Protein AF-A0A2H6MWJ1-F1 (afdb_monomer)

pLDDT: mean 87.72, std 8.12, range [41.75, 96.56]

Sequence (130 aa):
YILSAMDCLRYEMRRHDVKVCIVEPGNFIAGTSLYSPERIQSIADKMWDELPEIVRRDYGRKYFDEQIAKMESYCTSGSSDTSPVVESIGHALTSTTPYTRYHPMDYYWWLRMQVMTHMPAAISDRLYIY

Mean predicted aligned error: 6.6 Å

Foldseek 3Di:
DVVVVLVVVQVVCVVVVDHGAAEAEDQQLQQDVPDDLVNLVVVLVVVLVPDDPVVCVVCHPVNSVVVSVVVVVSNNPGDSDCVLRVVLVVCQVPPPDRDNYHYSDDPVVVVVVVCLVPPPPVVNVVVVVD

Secondary structure (DSSP, 8-state):
-HHHHHHHHHHHHGGGT----EE-----GGGSTT--HHHHHHHHHHHHHHS-HHHHHHHHHHHHHHHHHHHHHHHHSS-S--HHHHHHHHHHHH-SS--SEE--S-HHHHHHHHHHHHS-HHHHHHHH--

Organism: NCBI:txid3147026

Nearest PDB structures (foldseek):
  1iol-assembly1_A-2  TM=6.781E-01  e=1.101E-01  Homo sapiens
  1fds-assembly1_A-2  TM=6.754E-01  e=1.172E-01  Homo sapiens
  3klp-assembly1_X-2  TM=6.942E-01  e=1.704E-01  Homo sapiens
  3km0-assem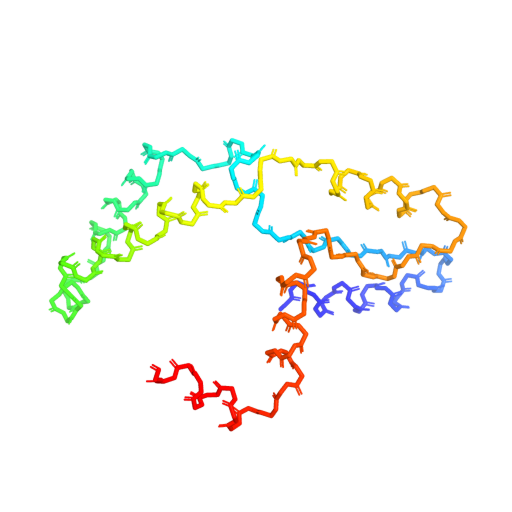bly1_B  TM=3.961E-01  e=8.103E-01  Homo sapiens
  1fdu-assembly1_A  TM=6.212E-01  e=5.265E+00  Homo sapiens

Radius of gyration: 19.41 Å; Cα contacts (8 Å, |Δi|>4): 95; chains: 1; bounding box: 40×38×50 Å

Solvent-accessible surface area (backbone atoms only — not comparable to full-atom values): 7594 Å² total; per-residue (Å²): 111,69,67,63,50,52,54,52,48,33,61,64,32,48,83,71,78,42,87,58,65,46,78,52,66,53,62,42,45,48,47,35,91,84,72,47,72,67,58,52,50,56,49,50,54,50,51,59,74,70,49,54,69,70,56,47,65,74,61,34,68,68,54,51,52,55,52,50,54,51,51,55,51,53,42,65,70,25,41,55,75,56,60,55,52,54,51,48,52,50,43,54,73,69,45,96,76,47,61,60,66,41,66,39,53,58,68,68,59,51,50,51,50,52,50,63,72,71,44,59,64,78,59,50,52,58,66,70,78,106

Structure (mmCIF, N/CA/C/O backbone):
data_AF-A0A2H6MWJ1-F1
#
_entry.id   AF-A0A2H6MWJ1-F1
#
loop_
_atom_site.group_PDB
_atom_site.id
_atom_site.type_symbol
_atom_site.label_atom_id
_atom_site.label_alt_id
_atom_site.label_comp_id
_atom_site.label_asym_id
_atom_site.label_entity_id
_atom_site.label_seq_id
_atom_site.pdbx_PDB_ins_code
_atom_site.Cartn_x
_atom_site.Cartn_y
_atom_site.Cartn_z
_atom_site.occupancy
_atom_site.B_iso_or_equiv
_atom_site.auth_seq_id
_atom_site.auth_comp_id
_atom_site.auth_asym_id
_atom_site.auth_atom_id
_atom_site.pdbx_PDB_model_num
ATOM 1 N N . TYR A 1 1 ? -7.430 -10.692 -2.825 1.00 63.06 1 TYR A N 1
ATOM 2 C CA . TYR A 1 1 ? -8.225 -10.601 -4.067 1.00 63.06 1 TYR A CA 1
ATOM 3 C C . TYR A 1 1 ? -7.529 -9.814 -5.173 1.00 63.06 1 TYR A C 1
ATOM 5 O O . TYR A 1 1 ? -7.380 -10.367 -6.252 1.00 63.06 1 TYR A O 1
ATOM 13 N N . ILE A 1 2 ? -7.061 -8.579 -4.942 1.00 82.31 2 ILE A N 1
ATOM 14 C CA . ILE A 1 2 ? -6.393 -7.786 -5.998 1.00 82.31 2 ILE A CA 1
ATOM 15 C C . ILE A 1 2 ? -5.084 -8.444 -6.466 1.00 82.31 2 ILE A C 1
ATOM 17 O O . ILE A 1 2 ? -4.917 -8.673 -7.658 1.00 82.31 2 ILE A O 1
ATOM 21 N N . LEU A 1 3 ? -4.194 -8.831 -5.544 1.00 84.19 3 LEU A N 1
ATOM 22 C CA . LEU A 1 3 ? -2.898 -9.434 -5.901 1.00 84.19 3 LEU A CA 1
ATOM 23 C C . LEU A 1 3 ? -3.038 -10.751 -6.663 1.00 84.19 3 LEU A C 1
ATOM 25 O O . LEU A 1 3 ? -2.417 -10.926 -7.704 1.00 84.19 3 LEU A O 1
ATOM 29 N N . SER A 1 4 ? -3.928 -11.627 -6.198 1.00 85.25 4 SER A N 1
ATOM 30 C CA . SER A 1 4 ? -4.251 -12.878 -6.886 1.00 85.25 4 SER A CA 1
ATOM 31 C C . SER A 1 4 ? -4.833 -12.639 -8.284 1.00 85.25 4 SER A C 1
ATOM 33 O O . SER A 1 4 ? -4.501 -13.367 -9.212 1.00 85.25 4 SER A O 1
ATOM 35 N N . ALA A 1 5 ? -5.668 -11.608 -8.464 1.00 89.25 5 ALA A N 1
ATOM 36 C CA . ALA A 1 5 ? -6.214 -11.262 -9.776 1.00 89.25 5 ALA A CA 1
ATOM 37 C C . ALA A 1 5 ? -5.131 -10.721 -10.725 1.00 89.25 5 ALA A C 1
ATOM 39 O O . ALA A 1 5 ? -5.108 -11.089 -11.897 1.00 89.25 5 ALA A O 1
ATOM 40 N N . M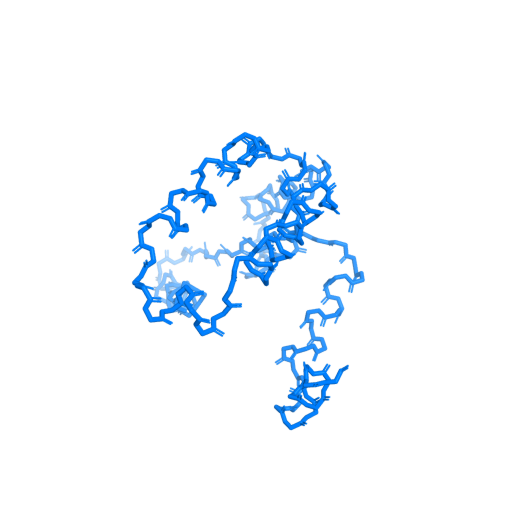ET A 1 6 ? -4.207 -9.896 -10.222 1.00 91.56 6 MET A N 1
ATOM 41 C CA . MET A 1 6 ? -3.063 -9.411 -11.002 1.00 91.56 6 MET A CA 1
ATOM 42 C C . MET A 1 6 ? -2.114 -10.547 -11.400 1.00 91.56 6 MET A C 1
ATOM 44 O O . MET A 1 6 ? -1.596 -10.550 -12.516 1.00 91.56 6 MET A O 1
ATOM 48 N N . ASP A 1 7 ? -1.924 -11.540 -10.528 1.00 90.50 7 ASP A N 1
ATOM 49 C CA . ASP A 1 7 ? -1.143 -12.734 -10.852 1.00 90.50 7 ASP A CA 1
ATOM 50 C C . ASP A 1 7 ? -1.781 -13.537 -11.992 1.00 90.50 7 ASP A C 1
ATOM 52 O O . ASP A 1 7 ? -1.079 -13.912 -12.932 1.00 90.50 7 ASP A O 1
ATOM 56 N N . CYS A 1 8 ? -3.102 -13.745 -11.961 1.00 92.88 8 CYS A N 1
ATOM 57 C CA . CYS A 1 8 ? -3.828 -14.370 -13.071 1.00 92.88 8 CYS A CA 1
ATOM 58 C C . CYS A 1 8 ? -3.673 -13.564 -14.367 1.00 92.88 8 CYS A C 1
ATOM 60 O O . CYS A 1 8 ? -3.271 -14.117 -15.392 1.00 92.88 8 CYS A O 1
ATOM 62 N N . LEU A 1 9 ? -3.902 -12.248 -14.306 1.00 93.56 9 LEU A N 1
ATOM 63 C CA . LEU A 1 9 ? -3.786 -11.355 -15.458 1.00 93.56 9 LEU A CA 1
ATOM 64 C C . LEU A 1 9 ? -2.389 -11.423 -16.088 1.00 93.56 9 LEU A C 1
ATOM 66 O O . LEU A 1 9 ? -2.254 -11.462 -17.307 1.00 93.56 9 LEU A O 1
ATOM 70 N N . ARG A 1 10 ? -1.334 -11.500 -15.274 1.00 93.88 10 ARG A N 1
ATOM 71 C CA . ARG A 1 10 ? 0.040 -11.648 -15.765 1.00 93.88 10 ARG A CA 1
ATOM 72 C C . ARG A 1 10 ? 0.237 -12.925 -16.578 1.00 93.88 10 ARG A C 1
ATOM 74 O O . ARG A 1 10 ? 0.925 -12.891 -17.598 1.00 93.88 10 ARG A O 1
ATOM 81 N N . TYR A 1 11 ? -0.338 -14.045 -16.141 1.00 93.06 11 TYR A N 1
ATOM 82 C CA . TYR A 1 11 ? -0.265 -15.296 -16.897 1.00 93.06 11 TYR A CA 1
ATOM 83 C C . TYR A 1 11 ? -1.063 -15.220 -18.201 1.00 93.06 11 TYR A C 1
ATOM 85 O O . TYR A 1 11 ? -0.565 -15.656 -19.239 1.00 93.06 11 TYR A O 1
ATOM 93 N N . GLU A 1 12 ? -2.253 -14.622 -18.170 1.00 95.25 12 GLU A N 1
ATOM 94 C CA . GLU A 1 12 ? -3.102 -14.463 -19.354 1.00 95.25 12 GLU A CA 1
ATOM 95 C C . GLU A 1 12 ? -2.474 -13.548 -20.410 1.00 95.25 12 GLU A C 1
ATOM 97 O O . GLU A 1 12 ? -2.482 -13.872 -21.597 1.00 95.25 12 GLU A O 1
ATOM 102 N N . MET A 1 13 ? -1.876 -12.433 -19.990 1.00 96.19 13 MET A N 1
ATOM 103 C CA . MET A 1 13 ? -1.289 -11.433 -20.886 1.00 96.19 13 MET A CA 1
ATOM 104 C C . MET A 1 13 ? 0.049 -11.869 -21.489 1.00 96.19 13 MET A C 1
ATOM 106 O O . MET A 1 13 ? 0.440 -11.371 -22.546 1.00 96.19 13 MET A O 1
ATOM 110 N N . ARG A 1 14 ? 0.715 -12.869 -20.894 1.00 92.25 14 ARG A N 1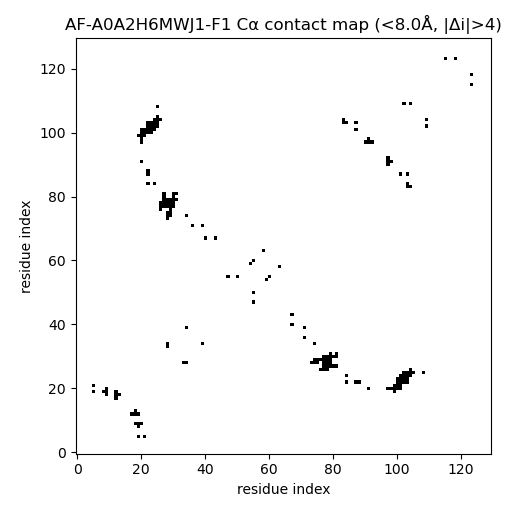
ATOM 111 C CA . ARG A 1 14 ? 1.986 -13.411 -21.397 1.00 92.25 14 ARG A CA 1
ATOM 112 C C . ARG A 1 14 ? 1.889 -13.910 -22.840 1.00 92.25 14 ARG A C 1
ATOM 114 O O . ARG A 1 14 ? 2.841 -13.762 -23.597 1.00 92.25 14 ARG A O 1
ATOM 121 N N . ARG A 1 15 ? 0.742 -14.473 -23.241 1.00 93.88 15 ARG A N 1
ATOM 122 C CA . ARG A 1 15 ? 0.511 -14.952 -24.620 1.00 93.88 15 ARG A CA 1
ATOM 123 C C . ARG A 1 15 ? 0.423 -13.820 -25.650 1.00 93.88 15 ARG A C 1
ATOM 125 O O . ARG A 1 15 ? 0.543 -14.075 -26.841 1.00 93.88 15 ARG A O 1
ATOM 132 N N . HIS A 1 16 ? 0.184 -12.595 -25.187 1.00 94.69 16 HIS A N 1
ATOM 133 C CA . HIS A 1 16 ? 0.082 -11.389 -26.005 1.00 94.69 16 HIS A CA 1
ATOM 134 C C . HIS A 1 16 ? 1.376 -10.561 -25.987 1.00 94.69 16 HIS A C 1
ATOM 136 O O . HIS A 1 16 ? 1.358 -9.422 -26.436 1.00 94.69 16 HIS A O 1
ATOM 142 N N . ASP A 1 17 ? 2.471 -11.109 -25.444 1.00 92.44 17 ASP A N 1
ATOM 143 C CA . ASP A 1 17 ? 3.747 -10.406 -25.232 1.00 92.44 17 ASP A CA 1
ATOM 144 C C . ASP A 1 17 ? 3.620 -9.128 -24.375 1.00 92.44 17 ASP A C 1
ATOM 146 O O . ASP A 1 17 ? 4.440 -8.214 -24.421 1.00 92.44 17 ASP A O 1
ATOM 150 N N . VAL A 1 18 ? 2.578 -9.067 -23.538 1.00 93.75 18 VAL A N 1
ATOM 151 C CA . VAL A 1 18 ? 2.345 -7.952 -22.619 1.00 93.75 18 VAL A CA 1
ATOM 152 C C . VAL A 1 18 ? 2.859 -8.322 -21.231 1.00 93.75 18 VAL A C 1
ATOM 154 O O . VAL A 1 18 ? 2.453 -9.324 -20.636 1.00 93.75 18 VAL A O 1
ATOM 157 N N . LYS A 1 19 ? 3.748 -7.483 -20.691 1.00 93.44 19 LYS A N 1
ATOM 158 C CA . LYS A 1 19 ? 4.293 -7.619 -19.335 1.00 93.44 19 LYS A CA 1
ATOM 159 C C . LYS A 1 19 ? 3.401 -6.883 -18.339 1.00 93.44 19 LYS A C 1
ATOM 161 O O . LYS A 1 19 ? 3.100 -5.709 -18.521 1.00 93.44 19 LYS A O 1
ATOM 166 N N . VAL A 1 20 ? 3.021 -7.569 -17.266 1.00 94.19 20 VAL A N 1
ATOM 167 C CA . VAL A 1 20 ? 2.257 -6.997 -16.149 1.00 94.19 20 VAL A CA 1
ATOM 168 C C . VAL A 1 20 ? 3.176 -6.915 -14.935 1.00 94.19 20 VAL A C 1
ATOM 170 O O . VAL A 1 20 ? 3.766 -7.924 -14.543 1.00 94.19 20 VAL A O 1
ATOM 173 N N . CYS A 1 21 ? 3.286 -5.721 -14.355 1.00 93.81 21 CYS A N 1
ATOM 174 C CA . CYS A 1 21 ? 4.077 -5.447 -13.158 1.00 93.81 21 CYS A CA 1
ATOM 175 C C . CYS A 1 21 ? 3.159 -4.912 -12.057 1.00 93.81 21 CYS A C 1
ATOM 177 O O . CYS A 1 21 ? 2.236 -4.150 -12.340 1.00 93.81 21 CYS A O 1
ATOM 179 N N . ILE A 1 22 ? 3.422 -5.289 -10.809 1.00 94.38 22 ILE A N 1
ATOM 180 C CA . ILE A 1 22 ? 2.683 -4.810 -9.639 1.00 94.38 22 ILE A CA 1
ATOM 181 C C . ILE A 1 22 ? 3.618 -3.911 -8.830 1.00 94.38 22 ILE A C 1
ATOM 183 O O . ILE A 1 22 ? 4.746 -4.304 -8.540 1.00 94.38 22 ILE A O 1
ATOM 187 N N . VAL A 1 23 ? 3.161 -2.712 -8.472 1.00 93.44 23 VAL A N 1
ATOM 188 C CA . VAL A 1 23 ? 3.885 -1.802 -7.577 1.00 93.44 23 VAL A CA 1
ATOM 189 C C . VAL A 1 23 ? 3.117 -1.732 -6.265 1.00 93.44 23 VAL A C 1
ATOM 191 O O . VAL A 1 23 ? 1.987 -1.251 -6.235 1.00 93.44 23 VAL A O 1
ATOM 194 N N . GLU A 1 24 ? 3.725 -2.243 -5.198 1.00 92.00 24 GLU A N 1
ATOM 195 C CA . GLU A 1 24 ? 3.128 -2.367 -3.867 1.00 92.00 24 GLU A CA 1
ATOM 196 C C . GLU A 1 24 ? 3.857 -1.434 -2.891 1.00 92.00 24 GLU A C 1
ATOM 198 O O . GLU A 1 24 ? 4.819 -1.846 -2.233 1.00 92.00 24 GLU A O 1
ATOM 203 N N . PRO A 1 25 ? 3.467 -0.148 -2.836 1.00 90.50 25 PRO A N 1
ATOM 204 C CA . PRO A 1 25 ? 4.111 0.817 -1.961 1.00 90.50 25 PRO A CA 1
ATOM 205 C C . PRO A 1 25 ? 3.833 0.532 -0.485 1.00 90.50 25 PRO A C 1
ATOM 207 O O . PRO A 1 25 ? 2.748 0.090 -0.109 1.00 90.50 25 PRO A O 1
ATOM 210 N N . GLY A 1 26 ? 4.829 0.826 0.354 1.00 87.19 26 GLY A N 1
ATOM 211 C CA . GLY A 1 26 ? 4.666 0.901 1.805 1.00 87.19 26 GLY A CA 1
ATOM 212 C C . GLY A 1 26 ? 3.860 2.129 2.250 1.00 87.19 26 GLY A C 1
ATOM 213 O O . GLY A 1 26 ? 3.047 2.682 1.510 1.00 87.19 26 GLY A O 1
ATOM 214 N N . ASN A 1 27 ? 4.091 2.590 3.480 1.00 85.75 27 ASN A N 1
ATOM 215 C CA . ASN A 1 27 ? 3.401 3.769 3.997 1.00 85.75 27 ASN A CA 1
ATOM 216 C C . ASN A 1 27 ? 4.010 5.065 3.430 1.00 85.75 27 ASN A C 1
ATOM 218 O O . ASN A 1 27 ? 5.011 5.546 3.953 1.00 85.75 27 ASN A O 1
ATOM 222 N N . PHE A 1 28 ? 3.381 5.643 2.403 1.00 85.50 28 PHE A N 1
ATOM 223 C CA . PHE A 1 28 ? 3.679 6.994 1.892 1.00 85.50 28 PHE A CA 1
ATOM 224 C C . PHE A 1 28 ? 2.568 7.994 2.211 1.00 85.50 28 PHE A C 1
ATOM 226 O O . PHE A 1 28 ? 2.465 9.031 1.562 1.00 85.50 28 PHE A O 1
ATOM 233 N N . ILE A 1 29 ? 1.707 7.692 3.190 1.00 81.88 29 ILE A N 1
ATOM 234 C CA . ILE A 1 29 ? 0.552 8.541 3.494 1.00 81.88 29 ILE A CA 1
ATOM 235 C C . ILE A 1 29 ? 1.005 9.965 3.827 1.00 81.88 29 ILE A C 1
ATOM 237 O O . ILE A 1 29 ? 0.410 10.903 3.322 1.00 81.88 29 ILE A O 1
ATOM 241 N N . ALA A 1 30 ? 2.114 10.141 4.548 1.00 80.12 30 ALA A N 1
ATOM 242 C CA . ALA A 1 30 ? 2.664 11.465 4.844 1.00 80.12 30 ALA A CA 1
ATOM 243 C C . ALA A 1 30 ? 3.092 12.257 3.588 1.00 80.12 30 ALA A C 1
ATOM 245 O O . ALA A 1 30 ? 3.023 13.484 3.581 1.00 80.12 30 ALA A O 1
ATOM 246 N N . GLY A 1 31 ? 3.527 11.573 2.525 1.00 78.56 31 GLY A N 1
ATOM 247 C CA . GLY A 1 31 ? 3.905 12.176 1.240 1.00 78.56 31 GLY A CA 1
ATOM 248 C C . GLY A 1 31 ? 2.736 12.366 0.276 1.00 78.56 31 GLY A C 1
ATOM 249 O O . GLY A 1 31 ? 2.883 12.998 -0.768 1.00 78.56 31 GLY A O 1
ATOM 250 N N . THR A 1 32 ? 1.562 11.833 0.613 1.00 76.75 32 THR A N 1
ATOM 251 C CA . THR A 1 32 ? 0.363 11.900 -0.222 1.00 76.75 32 THR A CA 1
ATOM 252 C C . THR A 1 32 ? -0.749 12.626 0.526 1.00 76.75 32 THR A C 1
ATOM 254 O O . THR A 1 32 ? -1.165 12.201 1.594 1.00 76.75 32 THR A O 1
ATOM 257 N N . SER A 1 33 ? -1.337 13.679 -0.035 1.00 74.81 33 SER A N 1
ATOM 258 C CA . SER A 1 33 ? -2.457 14.396 0.610 1.00 74.81 33 SER A CA 1
ATOM 259 C C . SER A 1 33 ? -3.789 13.614 0.600 1.00 74.81 33 SER A C 1
ATOM 261 O O . SER A 1 33 ? -4.865 14.203 0.531 1.00 74.81 33 SER A O 1
ATOM 263 N N . LEU A 1 34 ? -3.736 12.277 0.622 1.00 75.75 34 LEU A N 1
ATOM 264 C CA . LEU A 1 34 ? -4.893 11.379 0.585 1.00 75.75 34 LEU A CA 1
ATOM 265 C C . LEU A 1 34 ? -5.697 11.418 1.890 1.00 75.75 34 LEU A C 1
ATOM 267 O O . LEU A 1 34 ? -6.926 11.307 1.857 1.00 75.75 34 LEU A O 1
ATOM 271 N N . TYR A 1 35 ? -5.012 11.609 3.018 1.00 75.31 35 TYR A N 1
ATOM 272 C CA . TYR A 1 35 ? -5.603 11.652 4.349 1.00 75.31 35 TYR A CA 1
ATOM 273 C C . TYR A 1 35 ? -5.247 12.976 5.025 1.00 75.31 35 TYR A C 1
ATOM 275 O O . TYR A 1 35 ? -4.073 13.266 5.238 1.00 75.31 35 TYR A O 1
ATOM 283 N N . SER A 1 36 ? -6.261 13.777 5.357 1.00 77.56 36 SER A N 1
ATOM 284 C CA . SER A 1 36 ? -6.111 14.930 6.248 1.00 77.56 36 SER A CA 1
ATOM 285 C C . SER A 1 36 ? -6.701 14.586 7.620 1.00 77.56 36 SER A C 1
ATOM 287 O O . SER A 1 36 ? -7.661 13.806 7.667 1.00 77.56 36 SER A O 1
ATOM 289 N N . PRO A 1 37 ? -6.175 15.143 8.725 1.00 79.44 37 PRO A N 1
ATOM 290 C CA . PRO A 1 37 ? -6.721 14.909 10.063 1.00 79.44 37 PRO A CA 1
ATOM 291 C C . PRO A 1 37 ? -8.227 15.188 10.143 1.00 79.44 37 PRO A C 1
ATOM 293 O O . PRO A 1 37 ? -8.988 14.398 10.691 1.00 79.44 37 PRO A O 1
ATOM 296 N N . GLU A 1 38 ? -8.687 16.256 9.493 1.00 83.56 38 GLU A N 1
ATOM 297 C CA . GLU A 1 38 ? -10.096 16.656 9.475 1.00 83.56 38 GLU A CA 1
ATOM 298 C C . GLU A 1 38 ? -10.962 15.614 8.762 1.00 83.56 38 GLU A C 1
ATOM 300 O O . GLU A 1 38 ? -12.066 15.293 9.206 1.00 83.56 38 GLU A O 1
ATOM 305 N N . ARG A 1 39 ? -10.454 15.048 7.661 1.00 84.06 39 ARG A N 1
ATOM 306 C CA . ARG A 1 39 ? -11.152 13.998 6.918 1.00 84.06 39 ARG A CA 1
ATOM 307 C C . ARG A 1 39 ? -11.206 12.697 7.712 1.00 84.06 39 ARG A C 1
ATOM 309 O O . ARG A 1 39 ? -12.230 12.021 7.668 1.00 84.06 39 ARG A O 1
ATOM 316 N N . ILE A 1 40 ? -10.135 12.354 8.428 1.00 86.12 40 ILE A N 1
ATOM 317 C CA . ILE A 1 40 ? -10.095 11.171 9.297 1.00 86.12 40 ILE A CA 1
ATOM 318 C C . ILE A 1 40 ? -11.133 11.314 10.408 1.00 86.12 40 ILE A C 1
ATOM 320 O O . ILE A 1 40 ? -11.957 10.419 10.568 1.00 86.12 40 ILE A O 1
ATOM 324 N N . GLN A 1 41 ? -11.147 12.450 11.106 1.00 87.62 41 GLN A N 1
ATOM 325 C CA . GLN A 1 41 ? -12.102 12.721 12.183 1.00 87.62 41 GLN A CA 1
ATOM 326 C C . GLN A 1 41 ? -13.549 12.706 11.679 1.00 87.62 41 GLN A C 1
ATOM 328 O O . GLN A 1 41 ? -14.394 12.018 12.241 1.00 87.62 41 GLN A O 1
ATOM 333 N N . SER A 1 42 ? -13.829 13.351 10.543 1.00 90.19 42 SER A N 1
ATOM 334 C CA . SER A 1 42 ? -15.172 13.336 9.951 1.00 90.19 42 SER A CA 1
ATOM 335 C C . SER A 1 42 ? -15.650 11.923 9.592 1.00 90.19 42 SER A C 1
ATOM 337 O O . SER A 1 42 ? -16.821 11.596 9.795 1.00 90.19 42 SER A O 1
ATOM 339 N N . ILE A 1 43 ? -14.760 11.073 9.066 1.00 90.62 43 ILE A N 1
ATOM 340 C CA . ILE A 1 43 ? -15.083 9.670 8.780 1.00 90.62 43 ILE A CA 1
ATOM 341 C C . ILE A 1 43 ? -15.274 8.893 10.085 1.00 90.62 43 ILE A C 1
ATOM 343 O O . ILE A 1 43 ? -16.209 8.101 10.174 1.00 90.62 43 ILE A O 1
ATOM 347 N N . ALA A 1 44 ? -14.431 9.126 11.091 1.00 91.44 44 ALA A N 1
ATOM 348 C CA . ALA A 1 44 ? -14.508 8.465 12.386 1.00 91.44 44 ALA A CA 1
ATOM 349 C C . ALA A 1 44 ? -15.833 8.755 13.101 1.00 91.44 44 ALA A C 1
ATOM 351 O O . ALA A 1 44 ? -16.511 7.820 13.524 1.00 91.44 44 ALA A O 1
ATOM 352 N N . ASP A 1 45 ? -16.247 10.020 13.170 1.00 92.38 45 ASP A N 1
ATOM 353 C CA . ASP A 1 45 ? -17.518 10.407 13.786 1.00 92.38 45 ASP A CA 1
ATOM 354 C C . ASP A 1 45 ? -18.702 9.788 13.045 1.00 92.38 45 ASP A C 1
ATOM 356 O O . ASP A 1 45 ? -19.570 9.172 13.661 1.00 92.38 45 ASP A O 1
ATOM 360 N N . LYS A 1 46 ? -18.691 9.842 11.708 1.00 94.56 46 LYS A N 1
ATOM 361 C CA . LYS A 1 46 ? -19.731 9.203 10.898 1.00 94.56 46 LYS A CA 1
ATOM 362 C C . LYS A 1 46 ? -19.793 7.692 11.136 1.00 94.56 46 LYS A C 1
ATOM 364 O O . LYS A 1 46 ? -20.878 7.141 11.296 1.00 94.56 46 LYS A O 1
ATOM 369 N N . MET A 1 47 ? -18.644 7.016 11.175 1.00 93.50 47 MET A N 1
ATOM 370 C CA . MET A 1 47 ? -18.578 5.583 11.467 1.00 93.50 47 MET A CA 1
ATOM 371 C C . MET A 1 47 ? -19.129 5.280 12.855 1.00 93.50 47 MET A C 1
ATOM 373 O O . MET A 1 47 ? -19.902 4.337 13.005 1.00 93.50 47 MET A O 1
ATOM 377 N N . TRP A 1 48 ? -18.769 6.083 13.859 1.00 93.75 48 TRP A N 1
ATOM 378 C CA . TRP A 1 48 ? -19.317 5.938 15.200 1.00 93.75 48 TRP A CA 1
ATOM 379 C C . TRP A 1 48 ? -20.839 6.067 15.179 1.00 93.75 48 TRP A C 1
ATOM 381 O O . TRP A 1 48 ? -21.525 5.190 15.703 1.00 93.75 48 TRP A O 1
ATOM 391 N N . ASP A 1 49 ? -21.365 7.088 14.506 1.00 93.31 49 ASP A N 1
ATOM 392 C CA . ASP A 1 49 ? -22.792 7.402 14.419 1.00 93.31 49 ASP A CA 1
ATOM 393 C C . ASP A 1 49 ? -23.619 6.388 13.608 1.00 93.31 49 ASP A C 1
ATOM 395 O O . ASP A 1 49 ? -24.812 6.216 13.870 1.00 93.31 49 ASP A O 1
ATOM 399 N N . GLU A 1 50 ? -22.991 5.639 12.705 1.00 95.44 50 GLU A N 1
ATOM 400 C CA . GLU A 1 50 ? -23.633 4.566 11.934 1.00 95.44 50 GLU A CA 1
ATOM 401 C C . GLU A 1 50 ? -23.520 3.182 12.602 1.00 95.44 50 GLU A C 1
ATOM 403 O O . GLU A 1 50 ? -24.216 2.245 12.203 1.00 95.44 50 GLU A O 1
ATOM 408 N N . LEU A 1 51 ? -22.683 3.027 13.640 1.00 93.75 51 LEU A N 1
ATOM 409 C CA . LEU A 1 51 ? -22.546 1.749 14.342 1.00 93.75 51 LEU A CA 1
ATOM 410 C C . LEU A 1 51 ? -23.842 1.340 15.065 1.00 93.75 51 LEU A C 1
ATOM 412 O O . LEU A 1 51 ? -24.415 2.148 15.804 1.00 93.75 51 LEU A O 1
ATOM 416 N N . PRO A 1 52 ? -24.257 0.061 14.964 1.00 95.19 52 PRO A N 1
ATOM 417 C CA . PRO A 1 52 ? -25.356 -0.472 15.758 1.00 95.19 52 PRO A CA 1
ATOM 418 C C . PRO A 1 52 ? -25.095 -0.326 17.260 1.00 95.19 52 PRO A C 1
ATOM 420 O O . PRO A 1 52 ? -23.971 -0.516 17.731 1.00 95.19 52 PRO A O 1
ATOM 423 N N . GLU A 1 53 ? -26.151 -0.069 18.031 1.00 92.69 53 GLU A N 1
ATOM 424 C CA . GLU A 1 53 ? -26.060 0.171 19.477 1.00 92.69 53 GLU A CA 1
ATOM 425 C C . GLU A 1 53 ? -25.378 -0.981 20.232 1.00 92.69 53 GLU A C 1
ATOM 427 O O . GLU A 1 53 ? -24.554 -0.745 21.115 1.00 92.69 53 GLU A O 1
ATOM 432 N N . ILE A 1 54 ? -25.643 -2.227 19.826 1.00 94.50 54 ILE A N 1
ATOM 433 C CA . ILE A 1 54 ? -24.983 -3.412 20.388 1.00 94.50 54 ILE A CA 1
ATOM 434 C C . ILE A 1 54 ? -23.458 -3.352 20.221 1.00 94.50 54 ILE A C 1
ATOM 436 O O . ILE A 1 54 ? -22.729 -3.584 21.178 1.00 94.50 54 ILE A O 1
ATOM 440 N N . VAL A 1 55 ? -22.967 -2.935 19.050 1.00 93.12 55 VAL A N 1
ATOM 441 C CA . VAL A 1 55 ? -21.529 -2.844 18.762 1.00 93.12 55 VAL A CA 1
ATOM 442 C C . VAL A 1 55 ? -20.896 -1.689 19.537 1.00 93.12 55 VAL A C 1
ATOM 444 O O . VAL A 1 55 ? -19.813 -1.846 20.100 1.00 93.12 55 VAL A O 1
ATOM 447 N N . ARG A 1 56 ? -21.584 -0.541 19.639 1.00 92.50 56 ARG A N 1
ATOM 448 C CA . ARG A 1 56 ? -21.112 0.581 20.469 1.00 92.50 56 ARG A CA 1
ATOM 449 C C . ARG A 1 56 ? -20.974 0.194 21.932 1.00 92.50 56 ARG A C 1
ATOM 451 O O . ARG A 1 56 ? -20.028 0.635 22.577 1.00 92.50 56 ARG A O 1
ATOM 458 N N . ARG A 1 57 ? -21.910 -0.598 22.456 1.00 91.88 57 ARG A N 1
ATOM 459 C CA . ARG A 1 57 ? -21.878 -1.062 23.844 1.00 91.88 57 ARG A CA 1
ATOM 460 C C . ARG A 1 57 ? -20.756 -2.070 24.075 1.00 91.88 57 ARG A C 1
ATOM 462 O O . ARG A 1 57 ? -20.073 -1.969 25.088 1.00 91.88 57 ARG A O 1
ATOM 469 N N . ASP A 1 58 ? -20.575 -3.009 23.152 1.00 94.06 58 ASP A N 1
ATOM 470 C CA . ASP A 1 58 ? -19.611 -4.098 23.311 1.00 94.06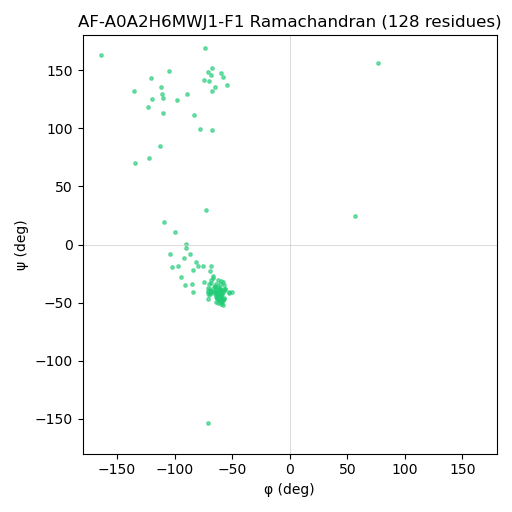 58 ASP A CA 1
ATOM 471 C C . ASP A 1 58 ? -18.157 -3.602 23.199 1.00 94.06 58 ASP A C 1
ATOM 473 O O . ASP A 1 58 ? -17.314 -3.996 24.002 1.00 94.06 58 ASP A O 1
ATOM 477 N N . TYR A 1 59 ? -17.860 -2.705 22.250 1.00 90.88 59 TYR A N 1
ATOM 478 C CA . TYR A 1 59 ? -16.507 -2.154 22.068 1.00 90.88 59 TYR A CA 1
ATOM 479 C C . TYR A 1 59 ? -16.263 -0.869 22.871 1.00 90.88 59 TYR A C 1
ATOM 481 O O . TYR A 1 59 ? -15.162 -0.647 23.373 1.00 90.88 59 TYR A O 1
ATOM 489 N N . GLY A 1 60 ? -17.282 -0.022 23.022 1.00 92.31 60 GLY A N 1
ATOM 490 C CA . GLY A 1 60 ? -17.187 1.247 23.740 1.00 92.31 60 GLY A CA 1
ATOM 491 C C . GLY A 1 60 ? -16.491 2.366 22.956 1.00 92.31 60 GLY A C 1
ATOM 492 O O . GLY A 1 60 ? -15.661 2.143 22.073 1.00 92.31 60 GLY A O 1
ATOM 493 N N . ARG A 1 61 ? -16.813 3.615 23.321 1.00 92.00 61 ARG A N 1
ATOM 494 C CA . ARG A 1 61 ? -16.259 4.817 22.670 1.00 92.00 61 ARG A CA 1
ATOM 495 C C . ARG A 1 61 ? -14.754 4.953 22.885 1.00 92.00 61 ARG A C 1
ATOM 497 O O . ARG A 1 61 ? -14.030 5.274 21.956 1.00 92.00 61 ARG A O 1
ATOM 504 N N . LYS A 1 62 ? -14.276 4.629 24.089 1.00 93.62 62 LYS A N 1
ATOM 505 C CA . LYS A 1 62 ? -12.854 4.723 24.437 1.00 93.62 62 LYS A CA 1
ATOM 506 C C . LYS A 1 62 ? -11.975 3.860 23.526 1.00 93.62 62 LYS A C 1
ATOM 508 O O . LYS A 1 62 ? -10.976 4.348 23.014 1.00 93.62 62 LYS A O 1
ATOM 513 N N . TYR A 1 63 ? -12.353 2.598 23.310 1.00 92.06 63 TYR A N 1
ATOM 514 C CA . TYR A 1 63 ? -11.605 1.709 22.418 1.00 92.06 63 TYR A CA 1
ATOM 515 C C . TYR A 1 63 ? -11.604 2.243 20.986 1.00 92.06 63 TYR A C 1
ATOM 517 O O . TYR A 1 63 ? -10.567 2.231 20.332 1.00 92.06 63 TYR A O 1
ATOM 525 N N . PHE A 1 64 ? -12.754 2.732 20.511 1.00 93.31 64 PHE A N 1
ATOM 526 C CA . PHE A 1 64 ? -12.868 3.336 19.189 1.00 93.31 64 PHE A CA 1
ATOM 527 C C . PHE A 1 64 ? -11.909 4.522 19.028 1.00 93.31 64 PHE A C 1
ATOM 529 O O . PHE A 1 64 ? -11.082 4.504 18.119 1.00 93.31 64 PHE A O 1
ATOM 536 N N . ASP A 1 65 ? -11.939 5.484 19.953 1.00 93.00 65 ASP A N 1
ATOM 537 C CA . ASP A 1 65 ? -11.068 6.663 19.919 1.00 93.00 65 ASP A CA 1
ATOM 538 C C . ASP A 1 65 ? -9.575 6.276 19.971 1.00 93.00 65 ASP A C 1
ATOM 540 O O . ASP A 1 65 ? -8.759 6.849 19.251 1.00 93.00 65 ASP A O 1
ATOM 544 N N . GLU A 1 66 ? -9.204 5.248 20.746 1.00 93.38 66 GLU A N 1
ATOM 545 C CA . GLU A 1 66 ? -7.836 4.705 20.762 1.00 93.38 66 GLU A CA 1
ATOM 546 C C . GLU A 1 66 ? -7.411 4.127 19.400 1.00 93.38 66 GLU A C 1
ATOM 548 O O . GLU A 1 66 ? -6.248 4.261 19.008 1.00 93.38 66 GLU A O 1
ATOM 553 N N . GLN A 1 67 ? -8.322 3.483 18.658 1.00 90.62 67 GLN A N 1
ATOM 554 C CA . GLN A 1 67 ? -8.024 3.005 17.303 1.00 90.62 67 GLN A CA 1
ATOM 555 C C . GLN A 1 67 ? -7.900 4.161 16.304 1.00 90.62 67 GLN A C 1
ATOM 557 O O . GLN A 1 67 ? -7.019 4.119 15.444 1.00 90.62 67 GLN A O 1
ATOM 562 N N . ILE A 1 68 ? -8.724 5.205 16.435 1.00 90.75 68 ILE A N 1
ATOM 563 C CA . ILE A 1 68 ? -8.620 6.406 15.596 1.00 90.75 68 ILE A CA 1
ATOM 564 C C . ILE A 1 68 ? -7.283 7.112 15.834 1.00 90.75 68 ILE A C 1
ATOM 566 O O . ILE A 1 68 ? -6.568 7.383 14.873 1.00 90.75 68 ILE A O 1
ATOM 570 N N . ALA A 1 69 ? -6.872 7.296 17.091 1.00 89.62 69 ALA A N 1
ATOM 571 C CA . ALA A 1 69 ? -5.576 7.891 17.420 1.00 89.62 69 ALA A CA 1
ATOM 572 C C . ALA A 1 69 ? -4.396 7.083 16.844 1.00 89.62 69 ALA A C 1
ATOM 574 O O . ALA A 1 69 ? -3.430 7.649 16.323 1.00 89.62 69 ALA A O 1
ATOM 575 N N . LYS A 1 70 ? -4.476 5.742 16.867 1.00 87.25 70 LYS A N 1
ATOM 576 C CA . LYS A 1 70 ? -3.483 4.889 16.190 1.00 87.25 70 LYS A CA 1
ATOM 577 C C . LYS A 1 70 ? -3.468 5.159 14.688 1.00 87.25 70 LYS A C 1
ATOM 579 O O . LYS A 1 70 ? -2.394 5.361 14.126 1.00 87.25 70 LYS A O 1
ATOM 584 N N . MET A 1 71 ? -4.629 5.206 14.041 1.00 84.56 71 MET A N 1
ATOM 585 C CA . MET A 1 71 ? -4.734 5.500 12.610 1.00 84.56 71 MET A CA 1
ATOM 586 C C . MET A 1 71 ? -4.139 6.872 12.248 1.00 84.56 71 MET A C 1
ATOM 588 O O . MET A 1 71 ? -3.402 6.985 11.268 1.00 84.56 71 MET A O 1
ATOM 592 N N . GLU A 1 72 ? -4.384 7.903 13.055 1.00 84.25 72 GLU A N 1
ATOM 593 C CA . GLU A 1 72 ? -3.798 9.236 12.863 1.00 84.25 72 GLU A CA 1
ATOM 594 C C . GLU A 1 72 ? -2.266 9.212 12.959 1.00 84.25 72 GLU A C 1
ATOM 596 O O . GLU A 1 72 ? -1.571 9.792 12.117 1.00 84.25 72 GLU A O 1
ATOM 601 N N . SER A 1 73 ? -1.712 8.474 13.927 1.00 83.06 73 SER A N 1
ATOM 602 C CA . SER A 1 73 ? -0.258 8.293 14.023 1.00 83.06 73 SER A CA 1
ATOM 603 C C . SER A 1 73 ? 0.326 7.533 12.823 1.00 83.06 73 SER A C 1
ATOM 605 O O . SER A 1 73 ? 1.418 7.853 12.354 1.00 83.06 73 SER A O 1
ATOM 607 N N . TYR A 1 74 ? -0.411 6.581 12.240 1.00 78.56 74 TYR A N 1
ATOM 608 C CA . TYR A 1 74 ? -0.005 5.925 10.991 1.00 78.56 74 TYR A CA 1
ATOM 609 C C . TYR A 1 74 ? 0.022 6.884 9.798 1.00 78.56 74 TYR A C 1
ATOM 611 O O . TYR A 1 74 ? 0.921 6.789 8.961 1.00 78.56 74 TYR A O 1
ATOM 619 N N . CYS A 1 75 ? -0.916 7.829 9.725 1.00 78.25 75 CYS A N 1
ATOM 620 C CA . CYS A 1 75 ? -0.966 8.800 8.631 1.00 78.25 75 CYS A CA 1
ATOM 621 C C . CYS A 1 75 ? 0.233 9.760 8.639 1.00 78.25 75 CYS A C 1
ATOM 623 O O . CYS A 1 75 ? 0.666 10.218 7.586 1.00 78.25 75 CYS A O 1
ATOM 625 N N . THR A 1 76 ? 0.795 10.031 9.818 1.00 76.62 76 THR A N 1
ATOM 626 C CA . THR A 1 76 ? 1.917 10.968 10.001 1.00 76.62 76 THR A CA 1
ATOM 627 C C . THR A 1 76 ? 3.291 10.294 10.057 1.00 76.62 76 THR A C 1
ATOM 629 O O . THR A 1 76 ? 4.296 10.958 9.828 1.00 76.62 76 THR A O 1
ATOM 632 N N . SER A 1 77 ? 3.355 8.983 10.311 1.00 78.50 77 SER A N 1
ATOM 633 C CA . SER A 1 77 ? 4.609 8.212 10.426 1.00 78.50 77 SER A CA 1
ATOM 634 C C . SER A 1 77 ? 5.121 7.604 9.111 1.00 78.50 77 SER A C 1
ATOM 636 O O . SER A 1 77 ? 6.142 6.916 9.108 1.00 78.50 77 SER A O 1
ATOM 638 N N . GLY A 1 78 ? 4.418 7.824 7.996 1.00 80.25 78 GLY A N 1
ATOM 639 C CA . GLY A 1 78 ? 4.835 7.357 6.672 1.00 80.25 78 GLY A CA 1
ATOM 640 C C . GLY A 1 78 ? 6.010 8.141 6.078 1.00 80.25 78 GLY A C 1
ATOM 641 O O . GLY A 1 78 ? 6.377 9.210 6.560 1.00 80.25 78 GLY A O 1
ATOM 642 N N . SER A 1 79 ? 6.575 7.629 4.983 1.00 83.69 79 SER A N 1
ATOM 643 C CA . SER A 1 79 ? 7.548 8.369 4.175 1.00 83.69 79 SER A CA 1
ATOM 644 C C . SER A 1 79 ? 6.872 9.550 3.479 1.00 83.69 79 SER A C 1
ATOM 646 O O . SER A 1 79 ? 5.826 9.387 2.845 1.00 83.69 79 SER A O 1
ATOM 648 N N . SER A 1 80 ? 7.483 10.732 3.572 1.00 85.75 80 SER A N 1
ATOM 649 C CA . SER A 1 80 ? 7.093 11.907 2.786 1.00 85.75 80 SER A CA 1
ATOM 650 C C . SER A 1 80 ? 7.714 11.920 1.389 1.00 85.75 80 SER A C 1
ATOM 652 O O . SER A 1 80 ? 7.179 12.558 0.486 1.00 85.75 80 SER A O 1
ATOM 654 N N . ASP A 1 81 ? 8.818 11.197 1.196 1.00 89.56 81 ASP A N 1
ATOM 655 C CA . ASP A 1 81 ? 9.474 11.075 -0.098 1.00 89.56 81 ASP A CA 1
ATOM 656 C C . ASP A 1 81 ? 8.792 9.994 -0.939 1.00 89.56 81 ASP A C 1
ATOM 658 O O . ASP A 1 81 ? 8.874 8.807 -0.623 1.00 89.56 81 ASP A O 1
ATOM 662 N N . THR A 1 82 ? 8.115 10.406 -2.011 1.00 90.38 82 THR A N 1
ATOM 663 C CA . THR A 1 82 ? 7.429 9.515 -2.959 1.00 90.38 82 THR A CA 1
ATOM 664 C C . THR A 1 82 ? 8.317 9.066 -4.121 1.00 90.38 82 THR A C 1
ATOM 666 O O . THR A 1 82 ? 7.871 8.272 -4.954 1.00 90.38 82 THR A O 1
ATOM 669 N N . SER A 1 83 ? 9.560 9.550 -4.202 1.00 92.50 83 SER A N 1
ATOM 670 C CA . SER A 1 83 ? 10.498 9.234 -5.288 1.00 92.50 83 SER A CA 1
ATOM 671 C C . SER A 1 83 ? 10.682 7.727 -5.513 1.00 92.50 83 SER A C 1
ATOM 673 O O . SER A 1 83 ? 10.576 7.311 -6.668 1.00 92.50 83 SER A O 1
ATOM 675 N N . PRO A 1 84 ? 10.797 6.864 -4.476 1.00 92.56 84 PRO A N 1
ATOM 676 C CA . PRO A 1 84 ? 10.9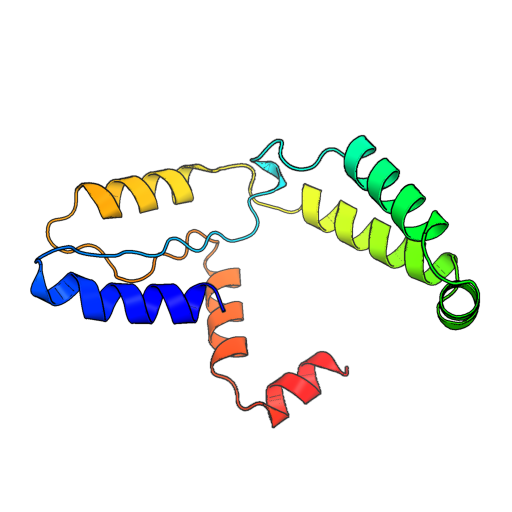43 5.417 -4.675 1.00 92.56 84 PRO A CA 1
ATOM 677 C C . PRO A 1 84 ? 9.790 4.779 -5.464 1.00 92.56 84 PRO A C 1
ATOM 679 O O . PRO A 1 84 ? 9.982 3.816 -6.212 1.00 92.56 84 PRO A O 1
ATOM 682 N N . VAL A 1 85 ? 8.574 5.316 -5.315 1.00 92.94 85 VAL A N 1
ATOM 683 C CA . VAL A 1 85 ? 7.393 4.849 -6.053 1.00 92.94 85 VAL A CA 1
ATOM 684 C C . VAL A 1 85 ? 7.499 5.253 -7.520 1.00 92.94 85 VAL A C 1
ATOM 686 O O . VAL A 1 85 ? 7.299 4.421 -8.406 1.00 92.94 85 VAL A O 1
ATOM 689 N N . VAL A 1 86 ? 7.851 6.514 -7.781 1.00 94.31 86 VAL A N 1
ATOM 690 C CA . VAL A 1 86 ? 8.004 7.053 -9.140 1.00 94.31 86 VAL A CA 1
ATOM 691 C C . VAL A 1 86 ? 9.134 6.343 -9.882 1.00 94.31 86 VAL A C 1
ATOM 693 O O . VAL A 1 86 ? 8.956 5.951 -11.031 1.00 94.31 86 VAL A O 1
ATOM 696 N N . GLU A 1 87 ? 10.262 6.102 -9.221 1.00 94.88 87 GLU A N 1
ATOM 697 C CA . GLU A 1 87 ? 11.393 5.357 -9.775 1.00 94.88 87 GLU A CA 1
ATOM 698 C C . GLU A 1 87 ? 11.021 3.907 -10.096 1.00 94.88 87 GLU A C 1
ATOM 700 O O . GLU A 1 87 ? 11.360 3.407 -11.169 1.00 94.88 87 GLU A O 1
ATOM 705 N N . SER A 1 88 ? 10.260 3.244 -9.218 1.00 95.38 88 SER A N 1
ATOM 706 C CA . SER A 1 88 ? 9.758 1.885 -9.463 1.00 95.38 88 SER A CA 1
ATOM 707 C C . SER A 1 88 ? 8.860 1.827 -10.701 1.00 95.38 88 SER A C 1
ATOM 709 O O . SER A 1 88 ? 9.012 0.935 -11.537 1.00 95.38 88 SER A O 1
ATOM 711 N N . ILE A 1 89 ? 7.959 2.803 -10.858 1.00 95.75 89 ILE A N 1
ATOM 712 C CA . ILE A 1 89 ? 7.111 2.932 -12.052 1.00 95.75 89 ILE A CA 1
ATOM 713 C C . ILE A 1 89 ? 7.975 3.216 -13.288 1.00 95.75 89 ILE A C 1
ATOM 715 O O . ILE A 1 89 ? 7.806 2.570 -14.321 1.00 95.75 89 ILE A O 1
ATOM 719 N N . GLY A 1 90 ? 8.937 4.134 -13.178 1.00 96.56 90 GLY A N 1
ATOM 720 C CA . GLY A 1 90 ? 9.870 4.470 -14.250 1.00 96.56 90 GLY A CA 1
ATOM 721 C C . GLY A 1 90 ? 10.648 3.250 -14.738 1.00 96.56 90 GLY A C 1
ATOM 722 O O . GLY A 1 90 ? 10.694 2.984 -15.940 1.00 96.56 90 GLY A O 1
ATOM 723 N N . HIS A 1 91 ? 11.184 2.444 -13.822 1.00 96.38 91 HIS A N 1
ATOM 724 C CA . HIS A 1 91 ? 11.857 1.194 -14.163 1.00 96.38 91 HIS A CA 1
ATOM 725 C C . HIS A 1 91 ? 10.893 0.172 -14.783 1.00 96.38 91 HIS A C 1
ATOM 727 O O . HIS A 1 91 ? 11.266 -0.510 -15.738 1.00 96.38 91 HIS A O 1
ATOM 733 N N . ALA A 1 92 ? 9.666 0.039 -14.272 1.00 95.44 92 ALA A N 1
ATOM 734 C CA . ALA A 1 92 ? 8.680 -0.892 -14.826 1.00 95.44 92 ALA A CA 1
ATOM 735 C C . ALA A 1 92 ? 8.330 -0.570 -16.292 1.00 95.44 92 ALA A C 1
ATOM 737 O O . ALA A 1 92 ? 8.105 -1.486 -17.082 1.00 95.44 92 ALA A O 1
ATOM 738 N N . LEU A 1 93 ? 8.320 0.717 -16.655 1.00 95.00 93 LEU A N 1
ATOM 739 C CA . LEU A 1 93 ? 7.991 1.189 -18.003 1.00 95.00 93 LEU A CA 1
ATOM 740 C C . LEU A 1 93 ? 9.181 1.185 -18.972 1.00 95.00 93 LEU A C 1
ATOM 742 O O . LEU A 1 93 ? 8.989 0.976 -20.166 1.00 95.00 93 LEU A O 1
ATOM 746 N N . THR A 1 94 ? 10.396 1.449 -18.484 1.00 95.56 94 THR A N 1
ATOM 747 C CA . THR A 1 94 ? 11.575 1.675 -19.344 1.00 95.56 94 THR A CA 1
ATOM 748 C C . THR A 1 94 ? 12.516 0.477 -19.439 1.00 95.56 94 THR A C 1
ATOM 750 O O . THR A 1 94 ? 13.306 0.392 -20.379 1.00 95.56 94 THR A O 1
ATOM 753 N N . SER A 1 95 ? 12.449 -0.467 -18.495 1.00 94.44 95 SER A N 1
ATOM 754 C CA . SER A 1 95 ? 13.344 -1.622 -18.486 1.00 94.44 95 SER A CA 1
ATOM 755 C C . SER A 1 95 ? 12.977 -2.643 -19.561 1.00 94.44 95 SER A C 1
ATOM 757 O O . SER A 1 95 ? 11.813 -2.975 -19.786 1.00 94.44 95 SER A O 1
ATOM 759 N N . THR A 1 96 ? 13.998 -3.231 -20.182 1.00 91.31 96 THR A N 1
ATOM 760 C CA . THR A 1 96 ? 13.833 -4.387 -21.073 1.00 91.31 96 THR A CA 1
ATOM 761 C C . THR A 1 96 ? 13.359 -5.627 -20.307 1.00 91.31 96 THR A C 1
ATOM 763 O O . THR A 1 96 ? 12.661 -6.478 -20.866 1.00 91.31 96 THR A O 1
ATOM 766 N N . THR A 1 97 ? 13.680 -5.722 -19.014 1.00 91.12 97 THR A N 1
ATOM 767 C CA . THR A 1 97 ? 13.344 -6.845 -18.126 1.00 91.12 97 THR A CA 1
ATOM 768 C C . THR A 1 97 ? 12.803 -6.328 -16.785 1.00 91.12 97 THR A C 1
ATOM 770 O O . THR A 1 97 ? 13.475 -6.417 -15.759 1.00 91.12 97 THR A O 1
ATOM 773 N N . PRO A 1 98 ? 11.586 -5.750 -16.768 1.00 93.69 98 PRO A N 1
ATOM 774 C CA . PRO A 1 98 ? 11.001 -5.227 -15.541 1.00 93.69 98 PRO A CA 1
ATOM 775 C C . PRO A 1 98 ? 10.676 -6.360 -14.556 1.00 93.69 98 PRO A C 1
ATOM 777 O O . PRO A 1 98 ? 10.390 -7.496 -14.951 1.00 93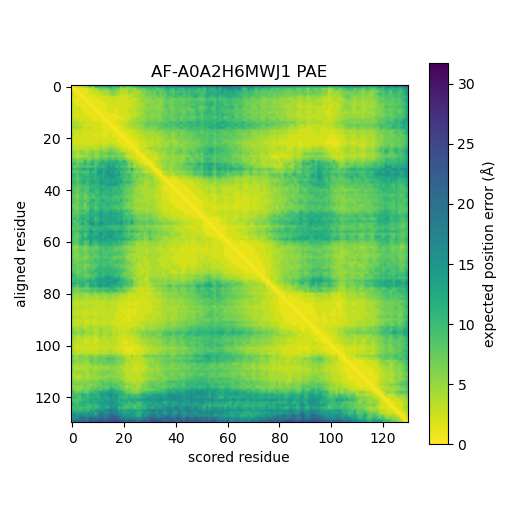.69 98 PRO A O 1
ATOM 780 N N . TYR A 1 99 ? 10.701 -6.047 -13.261 1.00 92.81 99 TYR A N 1
ATOM 781 C CA . TYR A 1 99 ? 10.321 -6.986 -12.214 1.00 92.81 99 TYR A CA 1
ATOM 782 C C . TYR A 1 99 ? 8.814 -7.224 -12.230 1.00 92.81 99 TYR A C 1
ATOM 784 O O . TYR A 1 99 ? 8.018 -6.342 -12.529 1.00 92.81 99 TYR A O 1
ATOM 792 N N . THR A 1 100 ? 8.403 -8.428 -11.841 1.00 91.56 100 THR A N 1
ATOM 793 C CA . THR A 1 100 ? 6.975 -8.739 -11.693 1.00 91.56 100 THR A CA 1
ATOM 794 C C . THR A 1 100 ? 6.340 -7.990 -10.517 1.00 91.56 100 THR A C 1
ATOM 796 O O . THR A 1 100 ? 5.171 -7.614 -10.593 1.00 91.56 100 THR A O 1
ATOM 799 N N . ARG A 1 101 ? 7.105 -7.759 -9.443 1.00 92.56 101 ARG A N 1
ATOM 800 C CA . ARG A 1 101 ? 6.668 -7.033 -8.246 1.00 92.56 101 ARG A CA 1
ATOM 801 C C . ARG A 1 101 ? 7.732 -6.042 -7.791 1.00 92.56 101 ARG A C 1
ATOM 803 O O . ARG A 1 101 ? 8.895 -6.416 -7.647 1.00 92.56 101 ARG A O 1
ATOM 810 N N . TYR A 1 102 ? 7.309 -4.815 -7.528 1.00 93.81 102 TYR A N 1
ATOM 811 C CA . TYR A 1 102 ? 8.101 -3.748 -6.929 1.00 93.81 102 TYR A CA 1
ATOM 812 C C . TYR A 1 102 ? 7.565 -3.456 -5.535 1.00 93.81 102 TYR A C 1
ATOM 814 O O . TYR A 1 102 ? 6.357 -3.322 -5.355 1.00 93.81 102 TYR A O 1
ATOM 822 N N . HIS A 1 103 ? 8.471 -3.299 -4.576 1.00 93.00 103 HIS A N 1
ATOM 823 C CA . HIS A 1 103 ? 8.140 -2.973 -3.191 1.00 93.00 103 HIS A CA 1
ATOM 824 C C . HIS A 1 103 ? 8.853 -1.675 -2.806 1.00 93.00 103 HIS A C 1
ATOM 826 O O . HIS A 1 103 ? 9.876 -1.733 -2.123 1.00 93.00 103 HIS A O 1
ATOM 832 N N . PRO A 1 104 ? 8.387 -0.504 -3.278 1.00 91.69 104 PRO A N 1
ATOM 833 C CA . PRO A 1 104 ? 8.958 0.757 -2.839 1.00 91.69 104 PRO A CA 1
ATOM 834 C C . PRO A 1 104 ? 8.607 0.946 -1.363 1.00 91.69 104 PRO A C 1
ATOM 836 O O . PRO A 1 104 ? 7.486 1.299 -1.019 1.00 91.69 104 PRO A O 1
ATOM 839 N N . MET A 1 105 ? 9.540 0.614 -0.478 1.00 89.25 105 MET A N 1
ATOM 840 C CA . MET A 1 105 ? 9.456 0.780 0.972 1.00 89.25 105 MET A CA 1
ATOM 841 C C . MET A 1 105 ? 10.859 0.657 1.570 1.00 89.25 105 MET A C 1
ATOM 843 O O . MET A 1 105 ? 11.766 0.129 0.927 1.00 89.25 105 MET A O 1
ATOM 847 N N . ASP A 1 106 ? 11.032 1.125 2.805 1.00 85.44 106 ASP A N 1
ATOM 848 C CA . ASP A 1 106 ? 12.295 0.958 3.524 1.00 85.44 106 ASP A CA 1
ATOM 849 C C . ASP A 1 106 ? 12.653 -0.529 3.702 1.00 85.44 106 ASP A C 1
ATOM 851 O O . ASP A 1 106 ? 11.775 -1.386 3.867 1.00 85.44 106 ASP A O 1
ATOM 855 N N . TYR A 1 107 ? 13.953 -0.831 3.701 1.00 85.19 107 TYR A N 1
ATOM 856 C CA . TYR A 1 107 ? 14.467 -2.194 3.821 1.00 85.19 107 TYR A CA 1
ATOM 857 C C . TYR A 1 107 ? 13.974 -2.910 5.085 1.00 85.19 107 TYR A C 1
ATOM 859 O O . TYR A 1 107 ? 13.645 -4.097 5.027 1.00 85.19 107 TYR A O 1
ATOM 867 N N . TYR A 1 108 ? 13.867 -2.204 6.216 1.00 86.69 108 TYR A N 1
ATOM 868 C CA . TYR A 1 108 ? 13.333 -2.769 7.454 1.00 86.69 108 TYR A CA 1
ATOM 869 C C . TYR A 1 108 ? 11.894 -3.268 7.270 1.00 86.69 108 TYR A C 1
ATOM 871 O O . TYR A 1 108 ? 11.562 -4.391 7.659 1.00 86.69 108 TYR A O 1
ATOM 879 N N . TRP A 1 109 ? 11.044 -2.456 6.636 1.00 85.62 109 TRP A N 1
ATOM 880 C CA . TRP A 1 109 ? 9.646 -2.804 6.385 1.00 85.62 109 TRP A CA 1
ATOM 881 C C . TRP A 1 109 ? 9.511 -3.931 5.371 1.00 85.62 109 TRP A C 1
ATOM 883 O O . TRP A 1 109 ? 8.706 -4.840 5.585 1.00 85.62 109 TRP A O 1
ATOM 893 N N . TRP A 1 110 ? 10.332 -3.915 4.320 1.00 88.50 110 TRP A N 1
ATOM 894 C CA . TRP A 1 110 ? 10.395 -5.005 3.355 1.00 88.50 110 TRP A CA 1
ATOM 895 C C . TRP A 1 110 ? 10.764 -6.326 4.038 1.00 88.50 110 TRP A C 1
ATOM 897 O O . TRP A 1 110 ? 10.046 -7.314 3.888 1.00 88.50 110 TRP A O 1
ATOM 907 N N . LEU A 1 111 ? 11.820 -6.338 4.856 1.00 89.44 111 LEU A N 1
ATOM 908 C CA . LEU A 1 111 ? 12.264 -7.539 5.560 1.00 89.44 111 LEU A CA 1
ATOM 909 C C . LEU A 1 111 ? 11.201 -8.038 6.540 1.00 89.44 111 LEU A C 1
ATOM 911 O O . LEU A 1 111 ? 10.882 -9.226 6.552 1.00 89.44 111 LEU A O 1
ATOM 915 N N . ARG A 1 112 ? 10.610 -7.135 7.331 1.00 86.31 112 ARG A N 1
ATOM 916 C CA . ARG A 1 112 ? 9.513 -7.475 8.242 1.00 86.31 112 ARG A CA 1
ATOM 917 C C . ARG A 1 112 ? 8.347 -8.102 7.481 1.00 86.31 112 ARG A C 1
ATOM 919 O O . ARG A 1 112 ? 7.834 -9.130 7.910 1.00 86.31 112 ARG A O 1
ATOM 926 N N . MET A 1 113 ? 7.949 -7.526 6.347 1.00 87.31 113 MET A N 1
ATOM 927 C CA . MET A 1 113 ? 6.876 -8.063 5.508 1.00 87.31 113 MET A CA 1
ATOM 928 C C . MET A 1 113 ? 7.212 -9.463 4.978 1.00 87.31 113 MET A C 1
ATOM 930 O O . MET A 1 113 ? 6.378 -10.362 5.086 1.00 87.31 113 MET A O 1
ATOM 934 N N . GLN A 1 114 ? 8.433 -9.678 4.479 1.00 87.31 114 GLN A N 1
ATOM 935 C CA . GLN A 1 114 ? 8.882 -10.989 3.999 1.00 87.31 114 GLN A CA 1
ATOM 936 C C . GLN A 1 114 ? 8.848 -12.041 5.112 1.00 87.31 114 GLN A C 1
ATOM 938 O O . GLN A 1 114 ? 8.304 -13.127 4.919 1.00 87.31 114 GLN A O 1
ATOM 943 N N . VAL A 1 115 ? 9.362 -11.703 6.299 1.00 86.62 115 VAL A N 1
ATOM 944 C CA . VAL A 1 115 ? 9.331 -12.596 7.463 1.00 86.62 115 VAL A CA 1
ATOM 945 C C . VAL A 1 115 ? 7.892 -12.950 7.821 1.00 86.62 115 VAL A C 1
ATOM 947 O O . VAL A 1 115 ? 7.570 -14.128 7.906 1.00 86.62 115 VAL A O 1
ATOM 950 N N . MET A 1 116 ? 7.006 -11.964 7.965 1.00 82.75 116 MET A N 1
ATOM 951 C CA . MET A 1 116 ? 5.614 -12.221 8.354 1.00 82.75 116 MET A CA 1
ATOM 952 C C . MET A 1 116 ? 4.840 -13.031 7.309 1.00 82.75 116 MET A C 1
ATOM 954 O O . MET A 1 116 ? 4.025 -13.869 7.674 1.00 82.75 116 MET A O 1
ATOM 958 N N . THR A 1 117 ? 5.107 -12.816 6.020 1.00 83.88 117 THR A N 1
ATOM 959 C CA . THR A 1 117 ? 4.389 -13.496 4.928 1.00 83.88 117 THR A CA 1
ATOM 960 C C . THR A 1 117 ? 4.819 -1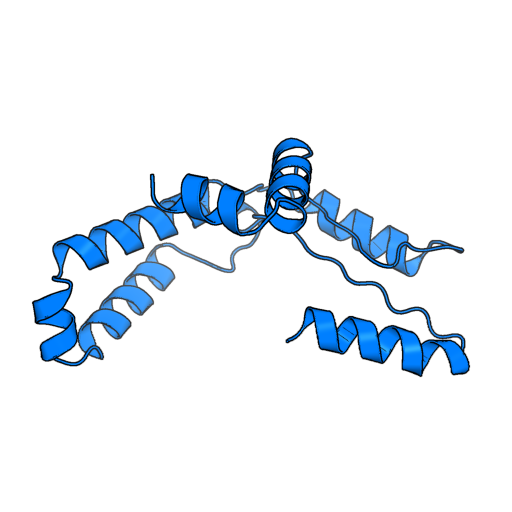4.955 4.763 1.00 83.88 117 THR A C 1
ATOM 9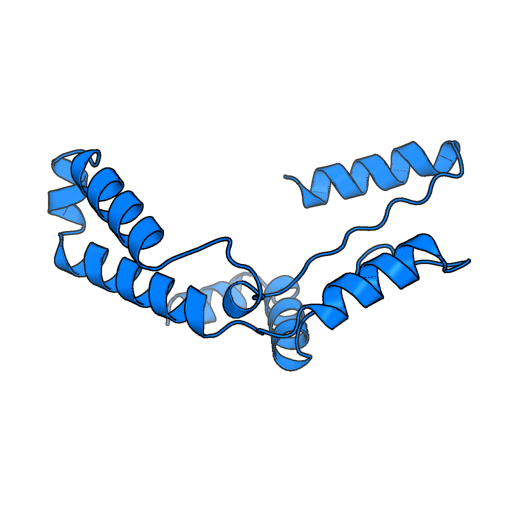62 O O . THR A 1 117 ? 4.012 -15.798 4.376 1.00 83.88 117 THR A O 1
ATOM 965 N N . HIS A 1 118 ? 6.085 -15.266 5.047 1.00 84.75 118 HIS A N 1
ATOM 966 C CA . HIS A 1 118 ? 6.654 -16.602 4.836 1.00 84.75 118 HIS A CA 1
ATOM 967 C C . HIS A 1 118 ? 6.825 -17.420 6.120 1.00 84.75 118 HIS A C 1
ATOM 969 O O . HIS A 1 118 ? 7.136 -18.611 6.060 1.00 84.75 118 HIS A O 1
ATOM 975 N N . MET A 1 119 ? 6.618 -16.808 7.283 1.00 83.19 119 MET A N 1
ATOM 976 C CA . MET A 1 119 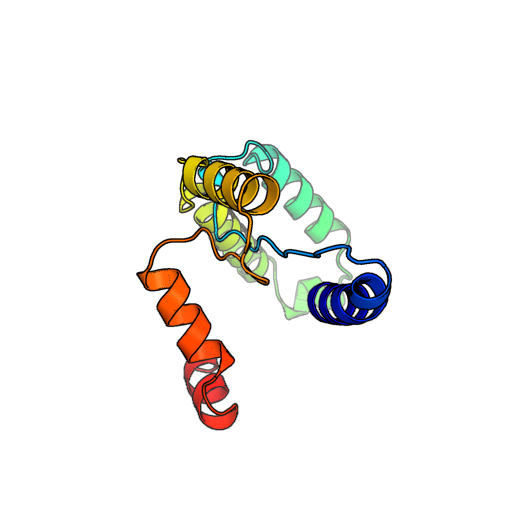? 6.657 -17.495 8.566 1.00 83.19 119 MET A CA 1
ATOM 977 C C . MET A 1 119 ? 5.444 -18.431 8.725 1.00 83.19 119 MET A C 1
ATOM 979 O O . MET A 1 119 ? 4.329 -18.066 8.351 1.00 83.19 119 MET A O 1
ATOM 983 N N . PRO A 1 120 ? 5.621 -19.637 9.304 1.00 87.62 120 PRO A N 1
ATOM 984 C CA . PRO A 1 120 ? 4.510 -20.540 9.584 1.00 87.62 120 PRO A CA 1
ATOM 985 C C . PRO A 1 120 ? 3.415 -19.859 10.411 1.00 87.62 120 PRO A C 1
ATOM 987 O O . PRO A 1 120 ? 3.716 -19.192 11.404 1.00 87.62 120 PRO A O 1
ATOM 990 N N . ALA A 1 121 ? 2.151 -20.094 10.046 1.00 80.75 121 ALA A N 1
ATOM 991 C CA . ALA A 1 121 ? 0.988 -19.461 10.677 1.00 80.75 121 ALA A CA 1
ATOM 992 C C . ALA A 1 121 ? 1.007 -19.575 12.211 1.00 80.75 121 ALA A C 1
ATOM 994 O O . ALA A 1 121 ? 0.796 -18.591 12.905 1.00 80.75 121 ALA A O 1
ATOM 995 N N . ALA A 1 122 ? 1.402 -20.735 12.748 1.00 78.31 122 ALA A N 1
ATOM 996 C CA . ALA A 1 122 ? 1.492 -20.961 14.191 1.00 78.31 122 ALA A CA 1
ATOM 997 C C . ALA A 1 122 ? 2.466 -20.014 14.923 1.00 78.31 122 ALA A C 1
ATOM 999 O O . ALA A 1 122 ? 2.255 -19.697 16.092 1.00 78.31 122 ALA A O 1
ATOM 1000 N N . ILE A 1 123 ? 3.544 -19.577 14.263 1.00 80.12 123 ILE A N 1
ATOM 1001 C CA . ILE A 1 123 ? 4.515 -18.640 14.844 1.00 80.12 123 ILE A CA 1
ATOM 1002 C C . ILE A 1 123 ? 4.014 -17.203 14.669 1.00 80.12 123 ILE A C 1
ATOM 1004 O O . ILE A 1 123 ? 4.086 -16.416 15.611 1.00 80.12 123 ILE A O 1
ATOM 1008 N N . SER A 1 124 ? 3.451 -16.883 13.500 1.00 77.94 124 SER A N 1
ATOM 1009 C CA . SER A 1 124 ? 2.855 -15.570 13.229 1.00 77.94 124 SER A CA 1
ATOM 1010 C C . SER A 1 124 ? 1.710 -15.248 14.191 1.00 77.94 124 SER A C 1
ATOM 1012 O O . SER A 1 124 ? 1.703 -14.175 14.788 1.00 77.94 124 SER A O 1
ATOM 1014 N N . ASP A 1 125 ? 0.787 -16.187 14.407 1.00 80.56 125 ASP A N 1
ATOM 1015 C CA . ASP A 1 125 ? -0.350 -16.007 15.316 1.00 80.56 125 ASP A CA 1
ATOM 1016 C C . ASP A 1 125 ? 0.127 -15.775 16.751 1.00 80.56 125 ASP A C 1
ATOM 1018 O O . ASP A 1 125 ? -0.387 -14.914 17.463 1.00 80.56 125 ASP A O 1
ATOM 1022 N N . ARG A 1 126 ? 1.181 -16.483 17.169 1.00 78.19 126 ARG A N 1
ATOM 1023 C CA . ARG A 1 126 ? 1.753 -16.333 18.508 1.00 78.19 126 ARG A CA 1
ATOM 1024 C C . ARG A 1 126 ? 2.431 -14.975 18.723 1.00 78.19 126 ARG A C 1
ATOM 1026 O O . ARG A 1 126 ? 2.430 -14.495 19.849 1.00 78.19 126 ARG A O 1
ATOM 1033 N N . LEU A 1 127 ? 2.986 -14.374 17.670 1.00 74.12 127 LEU A N 1
ATOM 1034 C CA . LEU A 1 127 ? 3.560 -13.022 17.687 1.00 74.12 127 LEU A CA 1
ATOM 1035 C C . LEU A 1 127 ? 2.507 -11.909 17.581 1.00 74.12 127 LEU A C 1
ATOM 1037 O O . LEU A 1 127 ? 2.828 -10.763 17.861 1.00 74.12 127 LEU A O 1
ATOM 1041 N N . TYR A 1 128 ? 1.291 -12.221 17.126 1.00 63.91 128 TYR A N 1
ATOM 1042 C CA . TYR A 1 128 ? 0.199 -11.251 16.988 1.00 63.91 128 TYR A CA 1
ATOM 1043 C C . TYR A 1 128 ? -0.733 -11.210 18.204 1.00 63.91 128 TYR A C 1
ATOM 1045 O O . TYR A 1 128 ? -1.368 -10.189 18.455 1.00 63.91 128 TYR A O 1
ATOM 1053 N N . ILE A 1 129 ? -0.856 -12.328 18.925 1.00 60.19 129 ILE A N 1
ATOM 1054 C CA . ILE A 1 129 ? -1.723 -12.463 20.107 1.00 60.19 129 ILE A CA 1
ATOM 1055 C C . ILE A 1 129 ? -1.057 -11.891 21.379 1.00 60.19 129 ILE A C 1
ATOM 1057 O O . ILE A 1 129 ? -1.751 -11.640 22.365 1.00 60.19 129 ILE A O 1
ATOM 1061 N N . TYR A 1 130 ? 0.257 -11.648 21.354 1.00 41.75 130 TYR A N 1
ATOM 1062 C CA . TYR A 1 130 ? 1.061 -11.112 22.462 1.00 41.75 130 TYR A CA 1
ATOM 1063 C C . TYR A 1 130 ? 1.855 -9.882 22.030 1.00 41.75 130 TYR A C 1
ATOM 1065 O O . TYR A 1 130 ? 2.101 -9.024 22.907 1.00 41.75 130 TYR A O 1
#